Protein AF-A0A382XCQ7-F1 (afdb_monomer)

Organism: NCBI:txid408172

Nearest PDB structures (foldseek):
  8otz-assembly1_DW  TM=4.328E-01  e=8.153E+00  Bos taurus
  1i4d-assembly1_B  TM=3.245E-01  e=7.332E+00  Homo sapiens

Secondary structure (DSSP, 8-state):
------PPP----TT-HHHHHHHHHHHHHHHHHHHHHHHHHHHHHHHHHHHHHHHHHHHHHHHTTS---HHHHHHHHHHHHHHHHHHHHHHHHHS----S-S-GGGS-S--TTSHHHHTTSSSHHHHHHHHHHHHH-HHHHHHHHHHHHHHHHHHHHHHHHHHHHHHH-

Radius of gyration: 26.87 Å; Cα contacts (8 Å, |Δi|>4): 94; chains: 1; bounding box: 51×30×106 Å

Structure (mmCIF, N/CA/C/O backbone):
data_AF-A0A382XCQ7-F1
#
_entry.id   AF-A0A382XCQ7-F1
#
loop_
_atom_site.group_PDB
_atom_site.id
_atom_site.type_symbol
_atom_site.label_atom_id
_atom_site.label_alt_id
_atom_site.label_comp_id
_atom_site.label_asym_id
_atom_site.label_entity_id
_atom_site.label_seq_id
_atom_site.pdbx_PDB_ins_code
_atom_site.Cartn_x
_atom_site.Cartn_y
_atom_site.Cartn_z
_atom_site.occupancy
_atom_site.B_iso_or_equiv
_atom_site.auth_seq_id
_atom_site.auth_comp_id
_atom_site.auth_asym_id
_atom_site.auth_atom_id
_atom_site.pdbx_PDB_model_num
ATOM 1 N N . MET A 1 1 ? -18.732 -15.647 77.282 1.00 43.59 1 MET A N 1
ATOM 2 C CA . MET A 1 1 ? -19.701 -15.719 76.171 1.00 43.59 1 MET A CA 1
ATOM 3 C C . MET A 1 1 ? -20.001 -14.303 75.724 1.00 43.59 1 MET A C 1
ATOM 5 O O . MET A 1 1 ? -20.785 -13.630 76.375 1.00 43.59 1 MET A O 1
ATOM 9 N N . THR A 1 2 ? -19.335 -13.846 74.668 1.00 38.78 2 THR A N 1
ATOM 10 C CA . THR A 1 2 ? -19.694 -12.619 73.947 1.00 38.78 2 THR A CA 1
ATOM 11 C C . THR A 1 2 ? -19.132 -12.758 72.535 1.00 38.78 2 THR A C 1
ATOM 13 O O . THR A 1 2 ? -17.953 -12.520 72.294 1.00 38.78 2 THR A O 1
ATOM 16 N N . ASP A 1 3 ? -19.983 -13.249 71.634 1.00 42.56 3 ASP A N 1
ATOM 17 C CA . ASP A 1 3 ? -19.737 -13.370 70.198 1.00 42.56 3 ASP A CA 1
ATOM 18 C C . ASP A 1 3 ? -19.476 -11.990 69.579 1.00 42.56 3 ASP A C 1
ATOM 20 O O . ASP A 1 3 ? -20.370 -11.144 69.491 1.00 42.56 3 ASP A O 1
ATOM 24 N N . GLN A 1 4 ? -18.245 -11.761 69.121 1.00 42.12 4 GLN A N 1
ATOM 25 C CA . GLN A 1 4 ? -17.925 -10.666 68.214 1.00 42.12 4 GLN A CA 1
ATOM 26 C C . GLN A 1 4 ? -18.362 -11.076 66.803 1.00 42.12 4 GLN A C 1
ATOM 28 O O . GLN A 1 4 ? -17.670 -11.817 66.108 1.00 42.12 4 GLN A O 1
ATOM 33 N N . LYS A 1 5 ? -19.526 -10.580 66.364 1.00 43.75 5 LYS A N 1
ATOM 34 C CA . LYS A 1 5 ? -19.932 -10.639 64.955 1.00 43.75 5 LYS A CA 1
ATOM 35 C C . LYS A 1 5 ? -18.905 -9.896 64.097 1.00 43.75 5 LYS A C 1
ATOM 37 O O . LYS A 1 5 ? -18.859 -8.666 64.097 1.00 43.75 5 LYS A O 1
ATOM 42 N N . ILE A 1 6 ? -18.122 -10.656 63.340 1.00 45.00 6 ILE A N 1
ATOM 43 C CA . ILE A 1 6 ? -17.317 -10.174 62.219 1.00 45.00 6 ILE A CA 1
ATOM 44 C C . ILE A 1 6 ? -18.286 -9.556 61.200 1.00 45.00 6 ILE A C 1
ATOM 46 O O . ILE A 1 6 ? -19.147 -10.243 60.650 1.00 45.00 6 ILE A O 1
ATOM 50 N N . LYS A 1 7 ? -18.196 -8.236 60.997 1.00 42.72 7 LYS A N 1
ATOM 51 C CA . LYS A 1 7 ? -18.874 -7.546 59.892 1.00 42.72 7 LYS A CA 1
ATOM 52 C C . LYS A 1 7 ? -18.258 -8.044 58.578 1.00 42.72 7 LYS A C 1
ATOM 54 O O . LYS A 1 7 ? -17.033 -7.998 58.474 1.00 42.72 7 LYS A O 1
ATOM 59 N N . PRO A 1 8 ? -19.048 -8.481 57.584 1.00 42.69 8 PRO A N 1
ATOM 60 C CA . PRO A 1 8 ? -18.498 -8.791 56.276 1.00 42.69 8 PRO A CA 1
ATOM 61 C C . PRO A 1 8 ? -17.998 -7.493 55.630 1.00 42.69 8 PRO A C 1
ATOM 63 O O . PRO A 1 8 ? -18.725 -6.501 55.545 1.00 42.69 8 PRO A O 1
ATOM 66 N N . THR A 1 9 ? -16.724 -7.503 55.246 1.00 48.50 9 THR A N 1
ATOM 67 C CA . THR A 1 9 ? -16.077 -6.514 54.381 1.00 48.50 9 THR A CA 1
ATOM 68 C C . THR A 1 9 ? -16.943 -6.312 53.135 1.00 48.50 9 THR A C 1
ATOM 70 O O . THR A 1 9 ? -17.371 -7.314 52.560 1.00 48.50 9 THR A O 1
ATOM 73 N N . PRO A 1 10 ? -17.240 -5.071 52.709 1.00 46.44 10 PRO A N 1
ATOM 74 C CA . PRO A 1 10 ? -17.953 -4.872 51.461 1.00 46.44 10 PRO A CA 1
ATOM 75 C C . PRO A 1 10 ? -17.033 -5.352 50.341 1.00 46.44 10 PRO A C 1
ATOM 77 O O . PRO A 1 10 ? -15.948 -4.802 50.161 1.00 46.44 10 PRO A O 1
ATOM 80 N N . GLU A 1 11 ? -17.442 -6.414 49.649 1.00 50.38 11 GLU A N 1
ATOM 81 C CA . GLU A 1 11 ? -16.858 -6.817 48.376 1.00 50.38 11 GLU A CA 1
ATOM 82 C C . GLU A 1 11 ? -16.826 -5.567 47.494 1.00 50.38 11 GLU A C 1
ATOM 84 O O . GLU A 1 11 ? -17.872 -4.999 47.168 1.00 50.38 11 GLU A O 1
ATOM 89 N N . GLU A 1 12 ? -15.621 -5.071 47.193 1.00 48.16 12 GLU A N 1
ATOM 90 C CA . GLU A 1 12 ? -15.444 -4.057 46.162 1.00 48.16 12 GLU A CA 1
ATOM 91 C C . GLU A 1 12 ? -16.120 -4.608 44.916 1.00 48.16 12 GLU A C 1
ATOM 93 O O . GLU A 1 12 ? -15.689 -5.621 44.366 1.00 48.16 12 GLU A O 1
ATOM 98 N N . SER A 1 13 ? -17.228 -3.977 44.528 1.00 46.59 13 SER A N 1
ATOM 99 C CA . SER A 1 13 ? -18.013 -4.374 43.374 1.00 46.59 13 SER A CA 1
ATOM 100 C C . SER A 1 13 ? -17.059 -4.606 42.208 1.00 46.59 13 SER A C 1
ATOM 102 O O . SER A 1 13 ? -16.375 -3.675 41.771 1.00 46.59 13 SER A O 1
ATOM 104 N N . GLU A 1 14 ? -17.045 -5.831 41.695 1.00 48.22 14 GLU A N 1
ATOM 105 C CA . GLU A 1 14 ? -16.281 -6.286 40.526 1.00 48.22 14 GLU A CA 1
ATOM 106 C C . GLU A 1 14 ? -16.494 -5.371 39.291 1.00 48.22 14 GLU A C 1
ATOM 108 O O . GLU A 1 14 ? -15.698 -5.350 38.355 1.00 48.22 14 GLU A O 1
ATOM 113 N N . TYR A 1 15 ? -17.517 -4.513 39.368 1.00 46.00 15 TYR A N 1
ATOM 114 C CA . TYR A 1 15 ? -17.962 -3.488 38.429 1.00 46.00 15 TYR A CA 1
ATOM 115 C C . TYR A 1 15 ? -17.660 -2.041 38.871 1.00 46.00 15 TYR A C 1
ATOM 117 O O . TYR A 1 15 ? -18.418 -1.117 38.580 1.00 46.00 15 TYR A O 1
ATOM 125 N N . SER A 1 16 ? -16.562 -1.793 39.588 1.00 42.81 16 SER A N 1
ATOM 126 C CA . SER A 1 16 ? -16.081 -0.420 39.774 1.00 42.81 16 SER A CA 1
ATOM 127 C C . SER A 1 16 ? -15.629 0.140 38.423 1.00 42.81 16 SER A C 1
ATOM 129 O O . SER A 1 16 ? -14.802 -0.471 37.743 1.00 42.81 16 SER A O 1
ATOM 131 N N . SER A 1 17 ? -16.117 1.326 38.039 1.00 52.41 17 SER A N 1
ATOM 132 C CA . SER A 1 17 ? -15.777 2.019 36.781 1.00 52.41 17 SER A CA 1
ATOM 133 C C . SER A 1 17 ? -14.262 2.086 36.522 1.00 52.41 17 SER A C 1
ATOM 135 O O . SER A 1 17 ? -13.815 2.120 35.379 1.00 52.41 17 SER A O 1
ATOM 137 N N . ARG A 1 18 ? -13.445 2.026 37.579 1.00 50.62 18 ARG A N 1
ATOM 138 C CA . ARG A 1 18 ? -11.979 1.957 37.520 1.00 50.62 18 ARG A CA 1
ATOM 139 C C . ARG A 1 18 ? -11.446 0.717 36.781 1.00 50.62 18 ARG A C 1
ATOM 141 O O . ARG A 1 18 ? -10.513 0.851 35.994 1.00 50.62 18 ARG A O 1
ATOM 148 N N . ASN A 1 19 ? -12.060 -0.454 36.967 1.00 51.56 19 ASN A N 1
ATOM 149 C CA . ASN A 1 19 ? -11.679 -1.705 36.290 1.00 51.56 19 ASN A CA 1
ATOM 150 C C . ASN A 1 19 ? -12.072 -1.698 34.803 1.00 51.56 19 ASN A C 1
ATOM 152 O O . ASN A 1 19 ? -11.421 -2.306 33.959 1.00 51.56 19 ASN A O 1
ATOM 156 N N . VAL A 1 20 ? -13.111 -0.942 34.465 1.00 50.84 20 VAL A N 1
ATOM 157 C CA . VAL A 1 20 ? -13.658 -0.817 33.109 1.00 50.84 20 VAL A CA 1
ATOM 158 C C . VAL A 1 20 ? -12.750 0.045 32.239 1.00 50.84 20 VAL A C 1
ATOM 160 O O . VAL A 1 20 ? -12.312 -0.390 31.173 1.00 50.84 20 VAL A O 1
ATOM 163 N N . TYR A 1 21 ? -12.385 1.234 32.733 1.00 55.34 21 TYR A N 1
ATOM 164 C CA . TYR A 1 21 ? -11.355 2.069 32.110 1.00 55.34 21 TYR A CA 1
ATOM 165 C C . TYR A 1 21 ? -10.015 1.321 32.017 1.00 55.34 21 TYR A C 1
ATOM 167 O O . TYR A 1 21 ? -9.331 1.428 31.001 1.00 55.34 21 TYR A O 1
ATOM 175 N N . SER A 1 22 ? -9.676 0.514 33.030 1.00 59.72 22 SER A N 1
ATOM 176 C CA . SER A 1 22 ? -8.473 -0.330 33.044 1.00 59.72 22 SER A CA 1
ATOM 177 C C . SER A 1 22 ? -8.455 -1.389 31.936 1.00 59.72 22 SER A C 1
ATOM 179 O O . SER A 1 22 ? -7.403 -1.625 31.353 1.00 59.72 2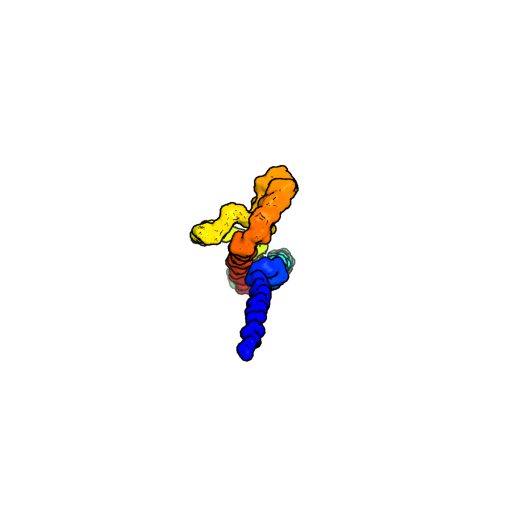2 SER A O 1
ATOM 181 N N . ASN A 1 23 ? -9.586 -2.020 31.610 1.00 64.81 23 ASN A N 1
ATOM 182 C CA . ASN A 1 23 ? -9.624 -3.124 30.640 1.00 64.81 23 ASN A CA 1
ATOM 183 C C . ASN A 1 23 ? -9.772 -2.660 29.180 1.00 64.81 23 ASN A C 1
ATOM 185 O O . ASN A 1 23 ? -9.332 -3.355 28.264 1.00 64.81 23 ASN A O 1
ATOM 189 N N . ILE A 1 24 ? -10.351 -1.478 28.946 1.00 70.00 24 ILE A N 1
ATOM 190 C CA . ILE A 1 24 ? -10.526 -0.911 27.597 1.00 70.00 24 ILE A CA 1
ATOM 191 C C . ILE A 1 24 ? -9.297 -0.104 27.159 1.00 70.00 24 ILE A C 1
ATOM 193 O O . ILE A 1 24 ? -8.945 -0.120 25.977 1.00 70.00 24 ILE A O 1
ATOM 197 N N . ALA A 1 25 ? -8.608 0.567 28.090 1.00 77.00 25 ALA A N 1
ATOM 198 C CA . ALA A 1 25 ? -7.431 1.379 27.776 1.00 77.00 25 ALA A CA 1
ATOM 199 C C . ALA A 1 25 ? -6.321 0.607 27.024 1.00 77.00 25 ALA A C 1
ATOM 201 O O . ALA A 1 25 ? -5.822 1.139 26.029 1.00 77.00 25 ALA A O 1
ATOM 202 N N . PRO A 1 26 ? -5.981 -0.647 27.385 1.00 79.56 26 PRO A N 1
ATOM 203 C CA . PRO A 1 26 ? -5.033 -1.457 26.625 1.00 79.56 26 PRO A CA 1
ATOM 204 C C . PRO A 1 26 ? -5.484 -1.718 25.183 1.00 79.56 26 PRO A C 1
ATOM 206 O O . PRO A 1 26 ? -4.693 -1.564 24.258 1.00 79.56 26 PRO A O 1
ATOM 209 N N . ILE A 1 27 ? -6.757 -2.061 24.957 1.00 79.25 27 ILE A N 1
ATOM 210 C CA . ILE A 1 27 ? -7.281 -2.334 23.605 1.00 79.25 27 ILE A CA 1
ATOM 211 C C . ILE A 1 27 ? -7.282 -1.060 22.766 1.00 79.25 27 ILE A C 1
ATOM 213 O O . ILE A 1 27 ? -6.905 -1.087 21.597 1.00 79.25 27 ILE A O 1
ATOM 217 N N . PHE A 1 28 ? -7.662 0.065 23.367 1.00 80.44 28 PHE A N 1
ATOM 218 C CA . PHE A 1 28 ? -7.625 1.362 22.708 1.00 80.44 28 PHE A CA 1
ATOM 219 C C . PHE A 1 28 ? -6.196 1.762 22.317 1.00 80.44 28 PHE A C 1
ATOM 221 O O . PHE A 1 28 ? -5.963 2.197 21.190 1.00 80.44 28 PHE A O 1
ATOM 228 N N . GLN A 1 29 ? -5.223 1.549 23.206 1.00 84.38 29 GLN A N 1
ATOM 229 C CA . GLN A 1 29 ? -3.812 1.783 22.908 1.00 84.38 29 GLN A CA 1
ATOM 230 C C . GLN A 1 29 ? -3.326 0.898 21.753 1.00 84.38 29 GLN A C 1
ATOM 232 O O . GLN A 1 29 ? -2.633 1.385 20.856 1.00 84.38 29 GLN A O 1
ATOM 237 N N . ILE A 1 30 ? -3.710 -0.382 21.733 1.00 84.31 30 ILE A N 1
ATOM 238 C CA . ILE A 1 30 ? -3.372 -1.286 20.628 1.00 84.31 30 ILE A CA 1
ATOM 239 C C . ILE A 1 30 ? -4.030 -0.799 19.330 1.00 84.31 30 ILE A C 1
ATOM 241 O O . ILE A 1 30 ? -3.347 -0.699 18.313 1.00 84.31 30 ILE A O 1
ATOM 245 N N . LEU A 1 31 ? -5.308 -0.416 19.354 1.00 84.94 31 LEU A N 1
ATOM 246 C CA . LEU A 1 31 ? -6.016 0.126 18.190 1.00 84.94 31 LEU A CA 1
ATOM 247 C C . LEU A 1 31 ? -5.302 1.360 17.618 1.00 84.94 31 LEU A C 1
ATOM 249 O O . LEU A 1 31 ? -5.060 1.430 16.415 1.00 84.94 31 LEU A O 1
ATOM 253 N N . GLN A 1 32 ? -4.914 2.311 18.472 1.00 85.25 32 GLN A N 1
ATOM 254 C CA . GLN A 1 32 ? -4.131 3.479 18.059 1.00 85.25 32 GLN A CA 1
ATOM 255 C C . GLN A 1 32 ? -2.778 3.075 17.468 1.00 85.25 32 GLN A C 1
ATOM 257 O O . GLN A 1 32 ? -2.343 3.632 16.458 1.00 85.25 32 GLN A O 1
ATOM 262 N N . SER A 1 33 ? -2.103 2.096 18.075 1.00 86.94 33 SER A N 1
ATOM 263 C CA . SER A 1 33 ? -0.835 1.586 17.558 1.00 86.94 33 SER A CA 1
ATOM 264 C C . SER A 1 33 ? -0.999 0.973 16.162 1.00 86.94 33 SER A C 1
ATOM 266 O O . SER A 1 33 ? -0.221 1.292 15.265 1.00 86.94 33 SER A O 1
ATOM 268 N N . GLU A 1 34 ? -2.062 0.203 15.932 1.00 86.38 34 GLU A N 1
ATOM 269 C CA . GLU A 1 34 ? -2.378 -0.403 14.640 1.00 86.38 34 GLU A CA 1
ATOM 270 C C . GLU A 1 34 ? -2.739 0.652 13.585 1.00 86.38 34 GLU A C 1
ATOM 272 O O . GLU A 1 34 ? -2.270 0.576 12.448 1.00 86.38 34 GLU A O 1
ATOM 277 N N . GLN A 1 35 ? -3.489 1.696 13.954 1.00 86.50 35 GLN A N 1
ATOM 278 C CA . GLN A 1 35 ? -3.792 2.811 13.048 1.00 86.50 35 GLN A CA 1
ATOM 279 C C . GLN A 1 35 ? -2.515 3.557 12.639 1.00 86.50 35 GLN A C 1
ATOM 281 O O . GLN A 1 35 ? -2.322 3.866 11.462 1.00 86.50 35 GLN A O 1
ATOM 286 N N . ASN A 1 36 ? -1.603 3.785 13.588 1.00 88.94 36 ASN A N 1
ATOM 287 C CA . ASN A 1 36 ? -0.300 4.388 13.311 1.00 88.94 36 ASN A CA 1
ATOM 288 C C . ASN A 1 36 ? 0.550 3.513 12.380 1.00 88.94 36 ASN A C 1
ATOM 290 O O . ASN A 1 36 ? 1.209 4.025 11.473 1.00 88.94 36 ASN A O 1
ATOM 294 N N . ILE A 1 37 ? 0.552 2.191 12.576 1.00 87.88 37 ILE A N 1
ATOM 295 C CA . ILE A 1 37 ? 1.258 1.261 11.683 1.00 87.88 37 ILE A CA 1
ATOM 296 C C . ILE A 1 37 ? 0.644 1.310 10.281 1.00 87.88 37 ILE A C 1
ATOM 298 O O . ILE A 1 37 ? 1.381 1.366 9.297 1.00 87.88 37 ILE A O 1
ATOM 302 N N . LEU A 1 38 ? -0.683 1.362 10.179 1.00 87.31 38 LEU A N 1
ATOM 303 C CA . LEU A 1 38 ? -1.400 1.439 8.911 1.00 87.31 38 LEU A CA 1
ATOM 304 C C . LEU A 1 38 ? -1.039 2.704 8.117 1.00 87.31 38 LEU A C 1
ATOM 306 O O . LEU A 1 38 ? -0.756 2.597 6.922 1.00 87.31 38 LEU A O 1
ATOM 310 N N . GLN A 1 39 ? -0.962 3.862 8.780 1.00 90.12 39 GLN A N 1
ATOM 311 C CA . GLN A 1 39 ? -0.522 5.126 8.172 1.00 90.12 39 GLN A CA 1
ATOM 312 C C . GLN A 1 39 ? 0.950 5.086 7.741 1.00 90.12 39 GLN A C 1
ATOM 314 O O . GLN A 1 39 ? 1.302 5.535 6.650 1.00 90.12 39 GLN A O 1
ATOM 319 N N . ARG A 1 40 ? 1.834 4.507 8.564 1.00 92.62 40 ARG A N 1
ATOM 320 C CA . ARG A 1 40 ? 3.253 4.337 8.204 1.00 92.62 40 ARG A CA 1
ATOM 321 C C . ARG A 1 40 ? 3.422 3.427 6.991 1.00 92.62 40 ARG A C 1
ATOM 323 O O . ARG A 1 40 ? 4.301 3.663 6.166 1.00 92.62 40 ARG A O 1
ATOM 330 N N . THR A 1 41 ? 2.599 2.390 6.877 1.00 92.88 41 THR A N 1
ATOM 331 C CA . THR A 1 41 ? 2.591 1.491 5.720 1.00 92.88 41 THR A CA 1
ATOM 332 C C . THR A 1 41 ? 2.162 2.229 4.448 1.00 92.88 41 THR A C 1
ATOM 334 O O . THR A 1 41 ? 2.805 2.048 3.414 1.00 92.88 41 THR A O 1
ATOM 337 N N . ASP A 1 42 ? 1.186 3.141 4.529 1.00 92.25 42 ASP A N 1
ATOM 338 C CA . ASP A 1 42 ? 0.824 4.019 3.403 1.00 92.25 42 ASP A CA 1
ATOM 339 C C . ASP A 1 42 ? 1.966 4.947 3.009 1.00 92.25 42 ASP A C 1
ATOM 341 O O . ASP A 1 42 ? 2.313 5.053 1.834 1.00 92.25 42 ASP A O 1
ATOM 345 N N . GLN A 1 43 ? 2.617 5.570 3.990 1.00 94.56 43 GLN A N 1
ATOM 346 C CA . GLN A 1 43 ? 3.749 6.453 3.728 1.00 94.56 43 GLN A CA 1
ATOM 347 C C . GLN A 1 43 ? 4.912 5.712 3.048 1.00 94.56 43 GLN A C 1
ATOM 349 O O . GLN A 1 43 ? 5.527 6.240 2.115 1.00 94.56 43 GLN A O 1
ATOM 354 N N . LYS A 1 44 ? 5.193 4.469 3.465 1.00 94.25 44 LYS A N 1
ATOM 355 C CA . LYS A 1 44 ? 6.183 3.604 2.804 1.00 94.25 44 LYS A CA 1
ATOM 356 C C . LYS A 1 44 ? 5.794 3.329 1.353 1.00 94.25 44 LYS A C 1
ATOM 358 O O . LYS A 1 44 ? 6.647 3.441 0.476 1.00 94.25 44 LYS A O 1
ATOM 363 N N . ALA A 1 45 ? 4.526 3.014 1.093 1.00 94.62 45 ALA A N 1
ATOM 364 C CA . ALA A 1 45 ? 4.040 2.770 -0.262 1.00 94.62 45 ALA A CA 1
ATOM 365 C C . ALA A 1 45 ? 4.156 4.014 -1.157 1.00 94.62 45 ALA A C 1
ATOM 367 O O . ALA A 1 45 ? 4.668 3.909 -2.269 1.00 94.62 45 ALA A O 1
ATOM 368 N N . PHE A 1 46 ? 3.771 5.196 -0.665 1.00 94.31 46 PHE A N 1
ATOM 369 C CA . PHE A 1 46 ? 3.937 6.452 -1.407 1.00 94.31 46 PHE A CA 1
ATOM 370 C C . PHE A 1 46 ? 5.402 6.763 -1.708 1.00 94.31 46 PHE A C 1
ATOM 372 O O . PHE A 1 46 ? 5.738 7.168 -2.820 1.00 94.31 46 PHE A O 1
ATOM 379 N N . THR A 1 47 ? 6.286 6.528 -0.739 1.00 95.00 47 THR A N 1
ATOM 380 C CA . THR A 1 47 ? 7.728 6.724 -0.922 1.00 95.00 47 THR A CA 1
ATOM 381 C C . THR A 1 47 ? 8.275 5.808 -2.015 1.00 95.00 47 THR A C 1
ATOM 383 O O . THR A 1 47 ? 8.950 6.279 -2.927 1.00 95.00 47 THR A O 1
ATOM 386 N N . LEU A 1 48 ? 7.945 4.513 -1.967 1.00 94.38 48 LEU A N 1
ATOM 387 C CA . LEU A 1 48 ? 8.367 3.549 -2.986 1.00 94.38 48 LEU A CA 1
ATOM 388 C C . LEU A 1 48 ? 7.808 3.895 -4.370 1.00 94.38 48 LEU A C 1
ATOM 390 O O . LEU A 1 48 ? 8.544 3.837 -5.350 1.00 94.38 48 LEU A O 1
ATOM 394 N N . MET A 1 49 ? 6.541 4.311 -4.452 1.00 94.00 49 MET A N 1
ATOM 395 C CA . MET A 1 49 ? 5.912 4.728 -5.709 1.00 94.00 49 MET A CA 1
ATOM 396 C C . MET A 1 49 ? 6.612 5.950 -6.317 1.00 94.00 49 MET A C 1
ATOM 398 O O . MET A 1 49 ? 6.853 5.983 -7.521 1.00 94.00 49 MET A O 1
ATOM 402 N N . SER A 1 50 ? 6.979 6.927 -5.484 1.00 95.38 50 SER A N 1
ATOM 403 C CA . SER A 1 50 ? 7.716 8.120 -5.912 1.00 95.38 50 SER A CA 1
ATOM 404 C C . SER A 1 50 ? 9.104 7.764 -6.453 1.00 95.38 50 SER A C 1
ATOM 406 O O . SER A 1 50 ? 9.462 8.167 -7.560 1.00 95.38 50 SER A O 1
ATOM 408 N N . ILE A 1 51 ? 9.855 6.936 -5.717 1.00 94.50 51 ILE A N 1
ATOM 409 C CA . ILE A 1 51 ? 11.176 6.454 -6.142 1.00 94.50 51 ILE A CA 1
ATOM 410 C C . ILE A 1 51 ? 11.069 5.721 -7.485 1.00 94.50 51 ILE A C 1
ATOM 412 O O . ILE A 1 51 ? 11.813 6.024 -8.418 1.00 94.50 51 ILE A O 1
ATOM 416 N N . LEU A 1 52 ? 10.108 4.804 -7.607 1.00 93.75 52 LEU A N 1
ATOM 417 C CA . LEU A 1 52 ? 9.862 4.039 -8.827 1.00 93.75 52 LEU A CA 1
ATOM 418 C C . LEU A 1 52 ? 9.520 4.950 -10.017 1.00 93.75 52 LEU A C 1
ATOM 420 O O . LEU A 1 52 ? 10.060 4.755 -11.104 1.00 93.75 52 LEU A O 1
ATOM 424 N N . GLY A 1 53 ? 8.705 5.988 -9.810 1.00 93.25 53 GLY A N 1
ATOM 425 C CA . GLY A 1 53 ? 8.383 6.980 -10.839 1.00 93.25 53 GLY A CA 1
ATOM 426 C C . GLY A 1 53 ? 9.604 7.764 -11.332 1.00 93.25 53 GLY A C 1
ATOM 427 O O . GLY A 1 53 ? 9.795 7.915 -12.539 1.00 93.25 53 GLY A O 1
ATOM 428 N N . VAL A 1 54 ? 10.474 8.213 -10.421 1.00 94.69 54 VAL A N 1
ATOM 429 C CA . VAL A 1 54 ? 11.722 8.910 -10.788 1.00 94.69 54 VAL A CA 1
ATOM 430 C C . VAL A 1 54 ? 12.639 7.994 -11.601 1.00 94.69 54 VAL A C 1
ATOM 432 O O . VAL A 1 54 ? 13.157 8.407 -12.642 1.00 94.69 54 VAL A O 1
ATOM 435 N N . PHE A 1 55 ? 12.797 6.736 -11.178 1.00 91.81 55 PHE A N 1
ATOM 436 C CA . PHE A 1 55 ? 13.592 5.756 -11.919 1.00 91.81 55 PHE A CA 1
ATOM 437 C C . PHE A 1 55 ? 13.011 5.447 -13.303 1.00 91.81 55 PHE A C 1
ATOM 439 O O . PHE A 1 55 ? 13.780 5.352 -14.257 1.00 91.81 55 PHE A O 1
ATOM 446 N N . MET A 1 56 ? 11.685 5.352 -13.444 1.00 92.19 56 MET A N 1
ATOM 447 C CA . MET A 1 56 ? 11.035 5.154 -14.746 1.00 92.19 56 MET A CA 1
ATOM 448 C C . MET A 1 56 ? 11.345 6.275 -15.729 1.00 92.19 56 MET A C 1
ATOM 450 O O . MET A 1 56 ? 11.779 6.012 -16.850 1.00 92.19 56 MET A O 1
ATOM 454 N N . VAL A 1 57 ? 11.141 7.530 -15.317 1.00 92.75 57 VAL A N 1
ATOM 455 C CA . VAL A 1 57 ? 11.388 8.690 -16.185 1.00 92.75 57 VAL A CA 1
ATOM 456 C C . VAL A 1 57 ? 12.865 8.755 -16.572 1.00 92.75 57 VAL A C 1
ATOM 458 O O . VAL A 1 57 ? 13.189 8.941 -17.747 1.00 92.75 57 VAL A O 1
ATOM 461 N N . PHE A 1 58 ? 13.766 8.530 -15.609 1.00 90.81 58 PHE A N 1
ATOM 462 C CA . PHE A 1 58 ? 15.202 8.456 -15.866 1.00 90.81 58 PHE A CA 1
ATOM 463 C C . PHE A 1 58 ? 15.540 7.371 -16.896 1.00 90.81 58 PHE A C 1
ATOM 465 O O . PHE A 1 58 ? 16.266 7.638 -17.857 1.00 90.81 58 PHE A O 1
ATOM 472 N N . PHE A 1 59 ? 14.994 6.168 -16.719 1.00 88.75 59 PHE A N 1
ATOM 473 C CA . PHE A 1 59 ? 15.256 5.023 -17.582 1.00 88.75 59 PHE A CA 1
ATOM 474 C C . PHE A 1 59 ? 14.764 5.255 -19.013 1.00 88.75 59 PHE A C 1
ATOM 476 O O . PHE A 1 59 ? 15.515 5.000 -19.949 1.00 88.75 59 PHE A O 1
ATOM 483 N N . ILE A 1 60 ? 13.563 5.813 -19.202 1.00 88.19 60 ILE A N 1
ATOM 484 C CA . ILE A 1 60 ? 13.011 6.122 -20.533 1.00 88.19 60 ILE A CA 1
ATOM 485 C C . ILE A 1 60 ? 13.919 7.096 -21.295 1.00 88.19 60 ILE A C 1
ATOM 487 O O . ILE A 1 60 ? 14.254 6.855 -22.454 1.00 88.19 60 ILE A O 1
ATOM 491 N N . VAL A 1 61 ? 14.363 8.174 -20.640 1.00 90.50 61 VAL A N 1
ATOM 492 C CA . VAL A 1 61 ? 15.237 9.182 -21.264 1.00 90.50 61 VAL A CA 1
ATOM 493 C C . VAL A 1 61 ? 16.606 8.598 -21.628 1.00 90.50 61 VAL A C 1
ATOM 495 O O . VAL A 1 61 ? 17.165 8.936 -22.672 1.00 90.50 61 VAL A O 1
ATOM 498 N N . HIS A 1 62 ? 17.158 7.722 -20.786 1.00 86.94 62 HIS A N 1
ATOM 499 C CA . HIS A 1 62 ? 18.464 7.107 -21.032 1.00 86.94 62 HIS A CA 1
ATOM 500 C C . HIS A 1 62 ? 18.401 5.966 -22.045 1.00 86.94 62 HIS A C 1
ATOM 502 O O . HIS A 1 62 ? 19.333 5.819 -22.832 1.00 86.94 62 HIS A O 1
ATOM 508 N N . PHE A 1 63 ? 17.311 5.197 -22.078 1.00 83.25 63 PHE A N 1
ATOM 509 C CA . PHE A 1 63 ? 17.135 4.092 -23.017 1.00 83.25 63 PHE A CA 1
ATOM 510 C C . PHE A 1 63 ? 17.223 4.559 -24.473 1.00 83.25 63 PHE A C 1
ATOM 512 O O . PHE A 1 63 ? 17.869 3.900 -25.282 1.00 83.25 63 PHE A O 1
ATOM 519 N N . LEU A 1 64 ? 16.684 5.743 -24.787 1.00 82.12 64 LEU A N 1
ATOM 520 C CA . LEU A 1 64 ? 16.786 6.352 -26.120 1.00 82.12 64 LEU A CA 1
ATOM 521 C C . LEU A 1 64 ? 18.234 6.609 -26.578 1.00 82.12 64 LEU A C 1
ATOM 523 O O . LEU A 1 64 ? 18.472 6.788 -27.769 1.00 82.12 64 LEU A O 1
ATOM 527 N N . LYS A 1 65 ? 19.202 6.639 -25.653 1.00 86.69 65 LYS A N 1
ATOM 528 C CA . LYS A 1 65 ? 20.632 6.831 -25.943 1.00 86.69 65 LYS A CA 1
ATOM 529 C C . LYS A 1 65 ? 21.415 5.517 -26.036 1.00 86.69 65 LYS A C 1
ATOM 531 O O . LYS A 1 65 ? 22.588 5.542 -26.402 1.00 86.69 65 LYS A O 1
ATOM 536 N N . ILE A 1 66 ? 20.814 4.386 -25.664 1.00 85.31 66 ILE A N 1
ATOM 537 C CA . ILE A 1 66 ? 21.468 3.073 -25.658 1.00 85.31 66 ILE A CA 1
ATOM 538 C C . ILE A 1 66 ? 21.380 2.456 -27.058 1.00 85.31 66 ILE A C 1
ATOM 540 O O . ILE A 1 66 ? 20.364 2.562 -27.739 1.00 85.31 66 ILE A O 1
ATOM 544 N N . ASN A 1 67 ? 22.440 1.763 -27.483 1.00 86.06 67 ASN A N 1
ATOM 545 C CA . ASN A 1 67 ? 22.420 1.009 -28.735 1.00 86.06 67 ASN A CA 1
ATOM 546 C C . ASN A 1 67 ? 21.312 -0.053 -28.721 1.00 86.06 67 ASN A C 1
ATOM 548 O O . ASN A 1 67 ? 21.218 -0.873 -27.798 1.00 86.06 67 ASN A O 1
ATOM 552 N N . ILE A 1 68 ? 20.499 -0.061 -29.776 1.00 86.69 68 ILE A N 1
ATOM 553 C CA . ILE A 1 68 ? 19.407 -1.018 -29.931 1.00 86.69 68 ILE A CA 1
ATOM 554 C C . ILE A 1 68 ? 20.013 -2.400 -30.186 1.00 86.69 68 ILE A C 1
ATOM 556 O O . ILE A 1 68 ? 20.595 -2.667 -31.233 1.00 86.69 68 ILE A O 1
ATOM 560 N N . ASN A 1 69 ? 19.868 -3.279 -29.200 1.00 91.44 69 ASN A N 1
ATOM 561 C CA . ASN A 1 69 ? 20.228 -4.689 -29.269 1.00 91.44 69 ASN A CA 1
ATOM 562 C C . ASN A 1 69 ? 19.041 -5.505 -28.747 1.00 91.44 69 ASN A C 1
ATOM 564 O O . ASN A 1 69 ? 18.336 -5.057 -27.841 1.00 91.44 69 ASN A O 1
ATOM 568 N N . TRP A 1 70 ? 18.843 -6.711 -29.275 1.00 88.88 70 TRP A N 1
ATOM 569 C CA . TRP A 1 70 ? 17.789 -7.630 -28.850 1.00 88.88 70 TRP A CA 1
ATOM 570 C C . TRP A 1 70 ? 17.793 -7.867 -27.333 1.00 88.88 70 TRP A C 1
ATOM 572 O O . TRP A 1 70 ? 16.744 -7.833 -26.691 1.00 88.88 70 TRP A O 1
ATOM 582 N N . PHE A 1 71 ? 18.982 -8.010 -26.737 1.00 90.06 71 PHE A N 1
ATOM 583 C CA . PHE A 1 71 ? 19.141 -8.133 -25.285 1.00 90.06 71 PHE A CA 1
ATOM 584 C C . PHE A 1 71 ? 18.598 -6.910 -24.524 1.00 90.06 71 PHE A C 1
ATOM 586 O O . PHE A 1 71 ? 17.829 -7.060 -23.576 1.00 90.06 71 PHE A O 1
ATOM 593 N N . ASN A 1 72 ? 18.945 -5.698 -24.973 1.00 88.19 72 ASN A N 1
ATOM 594 C CA . ASN A 1 72 ? 18.492 -4.454 -24.347 1.00 88.19 72 ASN A CA 1
ATOM 595 C C . ASN A 1 72 ? 16.972 -4.298 -24.465 1.00 88.19 72 ASN A C 1
ATOM 597 O O . ASN A 1 72 ? 16.316 -3.954 -23.487 1.00 88.19 72 ASN A O 1
ATOM 601 N N . VAL A 1 73 ? 16.399 -4.613 -25.632 1.00 88.81 73 VAL A N 1
ATOM 602 C CA . VAL A 1 73 ? 14.944 -4.583 -25.849 1.00 88.81 73 VAL A CA 1
ATOM 603 C C . VAL A 1 73 ? 14.229 -5.567 -24.916 1.00 88.81 73 VAL A C 1
ATOM 605 O O . VAL A 1 73 ? 13.247 -5.196 -24.274 1.00 88.81 73 VAL A O 1
ATOM 608 N N . SER A 1 74 ? 14.747 -6.791 -24.769 1.00 91.69 74 SER A N 1
ATOM 609 C CA . SER A 1 74 ? 14.179 -7.780 -23.844 1.00 91.69 74 SER A CA 1
ATOM 610 C C . SER A 1 74 ? 14.209 -7.300 -22.390 1.00 91.69 74 SER A C 1
ATOM 612 O O . SER A 1 74 ? 13.227 -7.476 -21.670 1.00 91.69 74 SER A O 1
ATOM 614 N N . MET A 1 75 ? 15.307 -6.678 -21.951 1.00 90.94 75 MET A N 1
ATOM 615 C CA . MET A 1 75 ? 15.422 -6.141 -20.591 1.00 90.94 75 MET A CA 1
ATOM 616 C C . MET A 1 75 ? 14.425 -5.013 -20.321 1.00 90.94 75 MET A C 1
ATOM 618 O O . MET A 1 75 ? 13.842 -4.964 -19.240 1.00 90.94 75 MET A O 1
ATOM 622 N N . VAL A 1 76 ? 14.162 -4.149 -21.307 1.00 90.69 76 VAL A N 1
ATOM 623 C CA . VAL A 1 76 ? 13.135 -3.102 -21.188 1.00 90.69 76 VAL A CA 1
ATOM 624 C C . VAL A 1 76 ? 11.745 -3.699 -21.002 1.00 90.69 76 VAL A C 1
ATOM 626 O O . VAL A 1 76 ? 10.998 -3.247 -20.137 1.00 90.69 76 VAL A O 1
ATOM 629 N N . ILE A 1 77 ? 11.395 -4.726 -21.779 1.00 91.69 77 ILE A N 1
ATOM 630 C CA . ILE A 1 77 ? 10.089 -5.385 -21.656 1.00 91.69 77 ILE A CA 1
ATOM 631 C C . ILE A 1 77 ? 9.923 -5.971 -20.248 1.00 91.69 77 ILE A C 1
ATOM 633 O O . ILE A 1 77 ? 8.903 -5.732 -19.603 1.00 91.69 77 ILE A O 1
A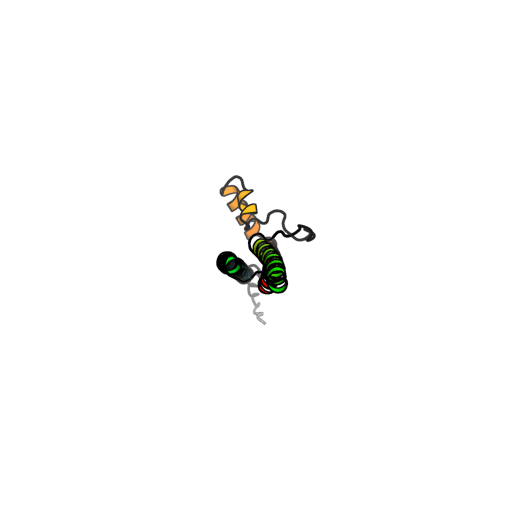TOM 637 N N . ILE A 1 78 ? 10.941 -6.676 -19.740 1.00 93.94 78 ILE A N 1
ATOM 638 C CA . ILE A 1 78 ? 10.928 -7.242 -18.382 1.00 93.94 78 ILE A CA 1
ATOM 639 C C . ILE A 1 78 ? 10.788 -6.134 -17.331 1.00 93.94 78 ILE A C 1
ATOM 641 O O . ILE A 1 78 ? 9.966 -6.261 -16.425 1.00 93.94 78 ILE A O 1
ATOM 645 N N . TYR A 1 79 ? 11.533 -5.035 -17.478 1.00 92.88 79 TYR A N 1
ATOM 646 C CA . TYR A 1 79 ? 11.465 -3.882 -16.582 1.00 92.88 79 TYR A CA 1
ATOM 647 C C . TYR A 1 79 ? 10.053 -3.289 -16.504 1.00 92.88 79 TYR A C 1
ATOM 649 O O . TYR A 1 79 ? 9.520 -3.123 -15.410 1.00 92.88 79 TYR A O 1
ATOM 657 N N . PHE A 1 80 ? 9.408 -3.015 -17.643 1.00 92.38 80 PHE A N 1
ATOM 658 C CA . PHE A 1 80 ? 8.058 -2.441 -17.647 1.00 92.38 80 PHE A CA 1
ATOM 659 C C . PHE A 1 80 ? 7.016 -3.394 -17.062 1.00 92.38 80 PHE A C 1
ATOM 661 O O . PHE A 1 80 ? 6.133 -2.953 -16.329 1.00 92.38 80 PHE A O 1
ATOM 668 N N . ILE A 1 81 ? 7.130 -4.697 -17.336 1.00 94.81 81 ILE A N 1
ATOM 669 C CA . ILE A 1 81 ? 6.242 -5.704 -16.745 1.00 94.81 81 ILE A CA 1
ATOM 670 C C . ILE A 1 81 ? 6.407 -5.727 -15.221 1.00 94.81 81 ILE A C 1
ATOM 672 O O . ILE A 1 81 ? 5.411 -5.626 -14.502 1.00 94.81 81 ILE A O 1
ATOM 676 N N . ALA A 1 82 ? 7.644 -5.814 -14.723 1.00 95.06 82 ALA A N 1
ATOM 677 C CA . ALA A 1 82 ? 7.934 -5.793 -13.290 1.00 95.06 82 ALA A CA 1
ATOM 678 C C . ALA A 1 82 ? 7.385 -4.521 -12.637 1.00 95.06 82 ALA A C 1
ATOM 680 O O . ALA A 1 82 ? 6.683 -4.577 -11.630 1.00 95.06 82 ALA A O 1
ATOM 681 N N . ALA A 1 83 ? 7.587 -3.376 -13.279 1.00 94.00 83 ALA A N 1
ATOM 682 C CA . ALA A 1 83 ? 7.172 -2.110 -12.721 1.00 94.00 83 ALA A CA 1
ATOM 683 C C . ALA A 1 83 ? 5.640 -1.918 -12.713 1.00 94.00 83 ALA A C 1
ATOM 685 O O . ALA A 1 83 ? 5.104 -1.334 -11.771 1.00 94.00 83 ALA A O 1
ATOM 686 N N . ILE A 1 84 ? 4.907 -2.478 -13.684 1.00 94.50 84 ILE A N 1
ATOM 687 C CA . ILE A 1 84 ? 3.436 -2.569 -13.624 1.00 94.50 84 ILE A CA 1
ATOM 688 C C . ILE A 1 84 ? 3.004 -3.421 -12.424 1.00 94.50 84 ILE A C 1
ATOM 690 O O . ILE A 1 84 ? 2.108 -3.015 -11.679 1.00 94.50 84 ILE A O 1
ATOM 694 N N . PHE A 1 85 ? 3.645 -4.573 -12.191 1.00 95.38 85 PHE A N 1
ATOM 695 C CA . PHE A 1 85 ? 3.356 -5.402 -11.017 1.00 95.38 85 PHE A CA 1
ATOM 696 C C . PHE A 1 85 ? 3.670 -4.677 -9.704 1.00 95.38 85 PHE A C 1
ATOM 698 O O . PHE A 1 85 ? 2.877 -4.767 -8.761 1.00 95.38 85 PHE A O 1
ATOM 705 N N . ALA A 1 86 ? 4.775 -3.935 -9.635 1.00 94.69 86 ALA A N 1
ATOM 706 C CA . ALA A 1 86 ? 5.129 -3.124 -8.477 1.00 94.69 86 ALA A CA 1
ATOM 707 C C . ALA A 1 86 ? 4.066 -2.047 -8.211 1.00 94.69 86 ALA A C 1
ATOM 709 O O . ALA A 1 86 ? 3.515 -1.994 -7.112 1.00 94.69 86 ALA A O 1
ATOM 710 N N . ILE A 1 87 ? 3.687 -1.261 -9.227 1.00 94.62 87 ILE A N 1
ATOM 711 C CA . ILE A 1 87 ? 2.652 -0.219 -9.116 1.00 94.62 87 ILE A CA 1
ATOM 712 C C . ILE A 1 87 ? 1.306 -0.815 -8.693 1.00 94.62 87 ILE A C 1
ATOM 714 O O . ILE A 1 87 ? 0.661 -0.281 -7.790 1.00 94.62 87 ILE A O 1
ATOM 718 N N . ALA A 1 88 ? 0.888 -1.933 -9.291 1.00 94.12 88 ALA A N 1
ATOM 719 C CA . ALA A 1 88 ? -0.361 -2.598 -8.927 1.00 94.12 88 ALA A CA 1
ATOM 720 C C . ALA A 1 88 ? -0.357 -3.040 -7.455 1.00 94.12 88 ALA A C 1
ATOM 722 O O . ALA A 1 88 ? -1.332 -2.820 -6.736 1.00 94.12 88 ALA A O 1
ATOM 723 N N . ASN A 1 89 ? 0.749 -3.617 -6.973 1.00 93.12 89 ASN A N 1
ATOM 724 C CA . ASN A 1 89 ? 0.868 -3.992 -5.566 1.00 93.12 89 ASN A CA 1
ATOM 725 C C . ASN A 1 89 ? 0.905 -2.764 -4.644 1.00 93.12 89 ASN A C 1
ATOM 727 O O . ASN A 1 89 ? 0.233 -2.791 -3.619 1.00 93.12 89 ASN A O 1
ATOM 731 N N . LEU A 1 90 ? 1.602 -1.680 -5.003 1.00 94.00 90 LEU A N 1
ATOM 732 C CA . LEU A 1 90 ? 1.611 -0.431 -4.225 1.00 94.00 90 LEU A CA 1
ATOM 733 C C . LEU A 1 90 ? 0.219 0.207 -4.144 1.00 94.00 90 LEU A C 1
ATOM 735 O O . LEU A 1 90 ? -0.177 0.675 -3.078 1.00 94.00 90 LEU A O 1
ATOM 739 N N . MET A 1 91 ? -0.555 0.176 -5.231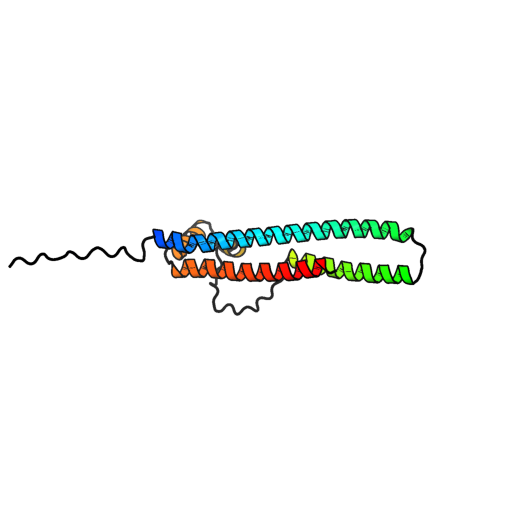 1.00 92.94 91 MET A N 1
ATOM 740 C CA . MET A 1 91 ? -1.939 0.655 -5.233 1.00 92.94 91 MET A CA 1
ATOM 741 C C . MET A 1 91 ? -2.814 -0.147 -4.259 1.00 92.94 91 MET A C 1
ATOM 743 O O . MET A 1 91 ? -3.594 0.450 -3.522 1.00 92.94 91 MET A O 1
ATOM 747 N N . LEU A 1 92 ? -2.640 -1.472 -4.190 1.00 91.50 92 LEU A N 1
ATOM 748 C CA . LEU A 1 92 ? -3.334 -2.327 -3.216 1.00 91.50 92 LEU A CA 1
ATOM 749 C C . LEU A 1 92 ? -2.884 -2.090 -1.767 1.00 91.50 92 LEU A C 1
ATOM 751 O O . LEU A 1 92 ? -3.622 -2.430 -0.844 1.00 91.50 92 LEU A O 1
ATOM 755 N N . VAL A 1 93 ? -1.700 -1.507 -1.546 1.00 90.62 93 VAL A N 1
ATOM 756 C CA . VAL A 1 93 ? -1.314 -1.018 -0.217 1.00 90.62 93 VAL A CA 1
ATOM 757 C C . VAL A 1 93 ? -2.106 0.236 0.123 1.00 90.62 93 VAL A C 1
ATOM 759 O O . VAL A 1 93 ? -2.701 0.275 1.185 1.00 90.62 93 VAL A O 1
ATOM 762 N N . ILE A 1 94 ? -2.158 1.232 -0.763 1.00 88.75 94 ILE A N 1
ATOM 763 C CA . ILE A 1 94 ? -2.783 2.535 -0.472 1.00 88.75 94 ILE A CA 1
ATOM 764 C C . ILE A 1 94 ? -4.310 2.418 -0.369 1.00 88.75 94 ILE A C 1
ATOM 766 O O . ILE A 1 94 ? -4.923 2.950 0.554 1.00 88.75 94 ILE A O 1
ATOM 770 N N . VAL A 1 95 ? -4.928 1.703 -1.311 1.00 87.56 95 VAL A N 1
ATOM 771 C CA . VAL A 1 95 ? -6.375 1.467 -1.359 1.00 87.56 95 VAL A CA 1
ATOM 772 C C . VAL A 1 95 ? -6.616 -0.041 -1.265 1.00 87.56 95 VAL A C 1
ATOM 774 O O . VAL A 1 95 ? -6.792 -0.713 -2.287 1.00 87.56 95 VAL A O 1
ATOM 777 N N . PRO A 1 96 ? -6.587 -0.612 -0.046 1.00 82.44 96 PRO A N 1
ATOM 778 C CA . PRO A 1 96 ? -6.763 -2.041 0.131 1.00 82.44 96 PRO A CA 1
ATOM 779 C C . PRO A 1 96 ? -8.196 -2.435 -0.224 1.00 82.44 96 PRO A C 1
ATOM 781 O O . PRO 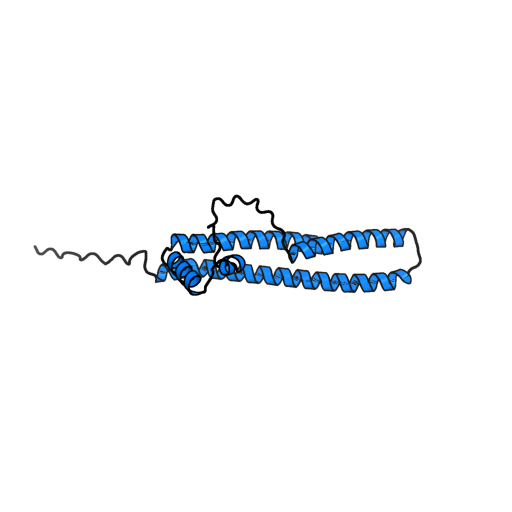A 1 96 ? -9.158 -2.028 0.427 1.00 82.44 96 PRO A O 1
ATOM 784 N N . ARG A 1 97 ? -8.343 -3.264 -1.258 1.00 77.19 97 ARG A N 1
ATOM 785 C CA . ARG A 1 97 ? -9.633 -3.837 -1.645 1.00 77.19 97 ARG A CA 1
ATOM 786 C C . ARG A 1 97 ? -9.802 -5.192 -0.967 1.00 77.19 97 ARG A C 1
ATOM 788 O O . ARG A 1 97 ? -9.440 -6.224 -1.528 1.00 77.19 97 ARG A O 1
ATOM 795 N N . MET A 1 98 ? -10.331 -5.183 0.252 1.00 69.62 98 MET A N 1
ATOM 796 C CA . MET A 1 98 ? -10.679 -6.415 0.963 1.00 69.62 98 MET A CA 1
ATOM 797 C C . MET A 1 98 ? -12.046 -6.927 0.491 1.00 69.62 98 MET A C 1
ATOM 799 O O . MET A 1 98 ? -12.979 -6.142 0.333 1.00 69.62 98 MET A O 1
ATOM 803 N N . ARG A 1 99 ? -12.157 -8.234 0.224 1.00 61.59 99 ARG A N 1
ATOM 804 C CA . ARG A 1 99 ? -13.439 -8.888 -0.090 1.00 61.59 99 ARG A CA 1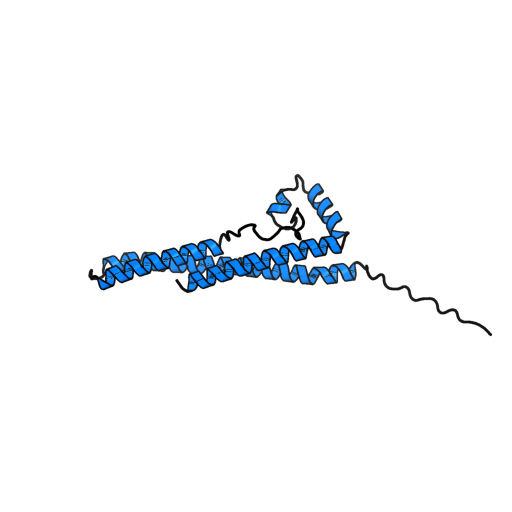
ATOM 805 C C . ARG A 1 99 ? -14.184 -9.125 1.230 1.00 61.59 99 ARG A C 1
ATOM 807 O O . ARG A 1 99 ? -13.555 -9.564 2.190 1.00 61.59 99 ARG A O 1
ATOM 814 N N . ASN A 1 100 ? -15.483 -8.829 1.276 1.00 57.09 100 ASN A N 1
ATOM 815 C CA . ASN A 1 100 ? -16.341 -8.929 2.471 1.00 57.09 100 ASN A CA 1
ATOM 816 C C . ASN A 1 100 ? -16.643 -10.381 2.909 1.00 57.09 100 ASN A C 1
ATOM 818 O O . ASN A 1 100 ? -17.648 -10.633 3.555 1.00 57.09 100 ASN A O 1
ATOM 822 N N . ASP A 1 101 ? -15.802 -11.356 2.568 1.00 49.62 101 ASP A N 1
ATOM 823 C CA . ASP A 1 101 ? -16.097 -12.776 2.811 1.00 49.62 101 ASP A CA 1
ATOM 824 C C . ASP A 1 101 ? -15.792 -13.224 4.247 1.00 49.62 101 ASP A C 1
ATOM 826 O O . ASP A 1 101 ? -15.790 -14.418 4.532 1.00 49.62 101 ASP A O 1
ATOM 830 N N . GLN A 1 102 ? -15.440 -12.299 5.141 1.00 51.88 102 GLN A N 1
ATOM 831 C CA . GLN A 1 102 ? -15.303 -12.644 6.549 1.00 51.88 102 GLN A CA 1
ATOM 832 C C . GLN A 1 102 ? -16.709 -12.695 7.126 1.00 51.88 102 GLN A C 1
ATOM 834 O O . GLN A 1 102 ? -17.305 -11.641 7.335 1.00 51.88 102 GLN A O 1
ATOM 839 N N . ASP A 1 103 ? -17.217 -13.914 7.326 1.00 46.31 103 ASP A N 1
ATOM 840 C CA . ASP A 1 103 ? -18.491 -14.213 7.979 1.00 46.31 103 ASP A CA 1
ATOM 841 C C . ASP A 1 103 ? -18.765 -13.201 9.099 1.00 46.31 103 ASP A C 1
ATOM 843 O O . ASP A 1 103 ? -18.121 -13.187 10.151 1.00 46.31 103 ASP A O 1
ATOM 847 N N . HIS A 1 104 ? -19.704 -12.291 8.829 1.00 52.50 104 HIS A N 1
ATOM 848 C CA . HIS A 1 104 ? -20.035 -11.144 9.673 1.00 52.50 104 HIS A CA 1
ATOM 849 C C . HIS A 1 104 ? -20.704 -11.545 11.001 1.00 52.50 104 HIS A C 1
ATOM 851 O O . HIS A 1 104 ? -21.104 -10.673 11.768 1.00 52.50 104 HIS A O 1
ATOM 857 N N . GLU A 1 105 ? -20.799 -12.84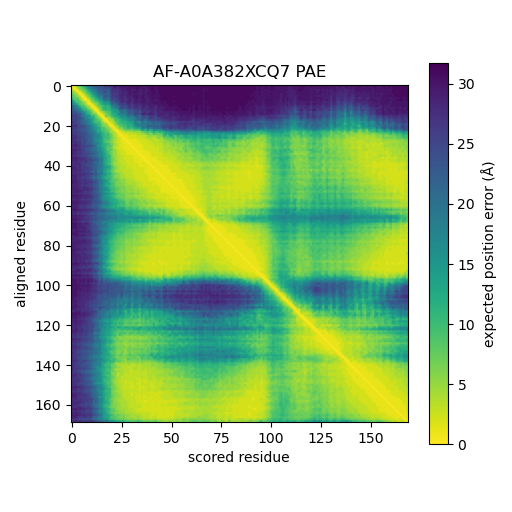1 11.311 1.00 46.75 105 GLU A N 1
ATOM 858 C CA . GLU A 1 105 ? -21.598 -13.390 12.413 1.00 46.75 105 GLU A CA 1
ATOM 859 C C . GLU A 1 105 ? -21.175 -12.898 13.812 1.00 46.75 105 GLU A C 1
ATOM 861 O O . GLU A 1 105 ? -21.942 -13.013 14.767 1.00 46.75 105 GLU A O 1
ATOM 866 N N . ALA A 1 106 ? -19.995 -12.284 13.957 1.00 49.47 106 ALA A N 1
ATOM 867 C CA . ALA A 1 106 ? -19.503 -11.770 15.238 1.00 49.47 106 ALA A CA 1
ATOM 868 C C . ALA A 1 106 ? -19.362 -10.237 15.329 1.00 49.47 106 ALA A C 1
ATOM 870 O O . ALA A 1 106 ? -19.103 -9.722 16.423 1.00 49.47 106 ALA A O 1
ATOM 871 N N . LEU A 1 107 ? -19.525 -9.493 14.231 1.00 52.06 107 LEU A N 1
ATOM 872 C CA . LEU A 1 107 ? -19.274 -8.048 14.213 1.00 52.06 107 LEU A CA 1
ATOM 873 C C . LEU A 1 107 ? -20.577 -7.276 14.506 1.00 52.06 107 LEU A C 1
ATOM 875 O O . LEU A 1 107 ? -21.619 -7.624 13.960 1.00 52.06 107 LEU A O 1
ATOM 879 N N . PRO A 1 108 ? -20.568 -6.251 15.376 1.00 53.91 108 PRO A N 1
ATOM 880 C CA . PRO A 1 108 ? -21.734 -5.385 15.552 1.00 53.91 108 PRO A CA 1
ATOM 881 C C . PRO A 1 108 ? -22.085 -4.672 14.231 1.00 53.91 108 PRO A C 1
ATOM 883 O O . PRO A 1 108 ? -21.189 -4.153 13.566 1.00 53.91 108 PRO A O 1
ATOM 886 N N . ASP A 1 109 ? -23.383 -4.619 13.891 1.00 53.53 109 ASP A N 1
ATOM 887 C CA . ASP A 1 109 ? -23.926 -4.051 12.635 1.00 53.53 109 ASP A CA 1
ATOM 888 C C . ASP A 1 109 ? -23.451 -2.613 12.351 1.00 53.53 109 ASP A C 1
ATOM 890 O O . ASP A 1 109 ? -23.348 -2.195 11.199 1.00 53.53 109 ASP A O 1
ATOM 894 N N . ILE A 1 110 ? -23.126 -1.848 13.400 1.00 53.22 110 ILE A N 1
ATOM 895 C CA . ILE A 1 110 ? -22.656 -0.465 13.297 1.00 53.22 110 ILE A CA 1
ATOM 896 C C . ILE A 1 110 ? -21.302 -0.337 13.998 1.00 53.22 110 ILE A C 1
ATOM 898 O O . ILE A 1 110 ? -21.194 -0.253 15.224 1.00 53.22 110 ILE A O 1
ATOM 902 N N . ASN A 1 111 ? -20.239 -0.261 13.196 1.00 57.00 111 ASN A N 1
ATOM 903 C CA . ASN A 1 111 ? -18.882 0.007 13.667 1.00 57.00 111 ASN A CA 1
ATOM 904 C C . ASN A 1 111 ? -18.704 1.525 13.891 1.00 57.00 111 ASN A C 1
ATOM 906 O O . ASN A 1 111 ? -18.093 2.241 13.099 1.00 57.00 111 ASN A O 1
ATOM 910 N N . ALA A 1 112 ? -19.336 2.035 14.946 1.00 54.00 112 ALA A N 1
ATOM 911 C CA . ALA A 1 112 ? -19.600 3.461 15.179 1.00 54.00 112 ALA A CA 1
ATOM 912 C C . ALA A 1 112 ? -18.383 4.347 15.503 1.00 54.00 112 ALA A C 1
ATOM 914 O O . ALA A 1 112 ? -18.525 5.552 15.629 1.00 54.00 112 ALA A O 1
ATOM 915 N N . THR A 1 113 ? -17.186 3.795 15.624 1.00 59.62 113 THR A N 1
ATOM 916 C CA . THR A 1 113 ? -15.922 4.552 15.764 1.00 59.62 113 THR A CA 1
ATOM 917 C C . THR A 1 113 ? -15.157 4.657 14.447 1.00 59.62 113 THR A C 1
ATOM 919 O O . THR A 1 113 ? -14.176 5.395 14.359 1.00 59.62 113 THR A O 1
ATOM 922 N N . PHE A 1 114 ? -15.572 3.923 13.410 1.00 64.12 114 PHE A N 1
ATOM 923 C CA . PHE A 1 114 ? -15.048 4.109 12.066 1.00 64.12 114 PHE A CA 1
ATOM 924 C C . PHE A 1 114 ? -15.755 5.305 11.426 1.00 64.12 114 PHE A C 1
ATOM 926 O O . PHE A 1 114 ? -16.966 5.460 11.575 1.00 64.12 114 PHE A O 1
ATOM 933 N N . PHE A 1 115 ? -15.030 6.135 10.672 1.00 56.38 115 PHE A N 1
ATOM 934 C CA . PHE A 1 115 ? -15.596 7.334 10.037 1.00 56.38 115 PHE A CA 1
ATOM 935 C C . PHE A 1 115 ? -16.874 7.025 9.234 1.00 56.38 115 PHE A C 1
ATOM 937 O O . PHE A 1 115 ? -17.870 7.727 9.364 1.00 56.38 115 PHE A O 1
ATOM 944 N N . GLY A 1 116 ? -16.883 5.909 8.492 1.00 58.81 116 GLY A N 1
ATOM 945 C CA . GLY A 1 116 ? -18.046 5.426 7.738 1.00 58.81 116 GLY A CA 1
ATOM 946 C C . GLY A 1 116 ? -19.254 4.994 8.584 1.00 58.81 116 GLY A C 1
ATOM 947 O O . GLY A 1 116 ? -20.356 4.938 8.052 1.00 58.81 116 GLY A O 1
ATOM 948 N N . GLY A 1 117 ? -19.067 4.694 9.872 1.00 66.38 117 GLY A N 1
ATOM 949 C CA . GLY A 1 117 ? -20.143 4.443 10.836 1.00 66.38 117 GLY A CA 1
ATOM 950 C C . GLY A 1 117 ? -20.646 5.730 11.494 1.00 66.38 117 GLY A C 1
ATOM 951 O O . GLY A 1 117 ? -21.846 5.898 11.666 1.00 66.38 117 GLY A O 1
ATOM 952 N N . ILE A 1 118 ? -19.750 6.681 11.783 1.00 72.69 118 ILE A N 1
ATOM 953 C CA . ILE A 1 118 ? -20.103 7.985 12.376 1.00 72.69 118 ILE A CA 1
ATOM 954 C C . ILE A 1 118 ? -20.999 8.800 11.429 1.00 72.69 118 ILE A C 1
ATOM 956 O O . ILE A 1 118 ? -21.965 9.420 11.864 1.00 72.69 118 ILE A O 1
ATOM 960 N N . ILE A 1 119 ? -20.723 8.771 10.121 1.00 73.75 119 ILE A N 1
ATOM 961 C CA . ILE A 1 119 ? -21.524 9.501 9.121 1.00 73.75 119 ILE A CA 1
ATOM 962 C C . ILE A 1 119 ? -22.930 8.918 8.895 1.00 73.75 119 ILE A C 1
ATOM 964 O O . ILE A 1 119 ? -23.727 9.535 8.194 1.00 73.75 119 ILE A O 1
ATOM 968 N N . GLN A 1 120 ? -23.241 7.735 9.441 1.00 76.19 120 GLN A N 1
ATOM 969 C CA . GLN A 1 120 ? -24.581 7.138 9.338 1.00 76.19 120 GLN A CA 1
ATOM 970 C C . GLN A 1 120 ? -25.575 7.780 10.312 1.00 76.19 120 GLN A C 1
ATOM 972 O O . GLN A 1 120 ? -26.785 7.696 10.101 1.00 76.19 120 GLN A O 1
ATOM 977 N N . PHE A 1 121 ? -25.078 8.446 11.358 1.00 81.25 121 PHE A N 1
ATOM 978 C CA . PHE A 1 121 ? -25.907 9.169 12.316 1.00 81.25 121 PHE A CA 1
ATOM 979 C C . PHE A 1 121 ? -26.337 10.515 11.734 1.00 81.25 121 PHE A C 1
ATOM 981 O O . PHE A 1 121 ? -25.530 11.258 11.173 1.00 81.25 121 PHE A O 1
ATOM 988 N N . LYS A 1 122 ? -27.620 10.862 11.882 1.00 80.94 122 LYS A N 1
ATOM 989 C CA . LYS A 1 122 ? -28.180 12.076 11.267 1.00 80.94 122 LYS A CA 1
ATOM 990 C C . LYS A 1 122 ? -27.758 13.342 11.996 1.00 80.94 122 LYS A C 1
ATOM 992 O O . LYS A 1 122 ? -27.772 14.423 11.411 1.00 80.94 122 LYS A O 1
ATOM 997 N N . ASN A 1 123 ? -27.449 13.232 13.286 1.00 86.31 123 ASN A N 1
ATOM 998 C CA . ASN A 1 123 ? -27.072 14.368 14.110 1.00 86.31 123 ASN A CA 1
ATOM 999 C C . ASN A 1 123 ? -26.088 13.972 15.235 1.00 86.31 123 ASN A C 1
ATOM 1001 O O . ASN A 1 123 ? -26.054 12.813 15.654 1.00 86.31 123 ASN A O 1
ATOM 1005 N N . PRO A 1 124 ? -25.310 14.935 15.769 1.00 84.31 124 PRO A N 1
ATOM 1006 C CA . PRO A 1 124 ? -24.338 14.674 16.835 1.00 84.31 124 PRO A CA 1
ATOM 1007 C C . PRO A 1 124 ? -24.958 14.162 18.143 1.00 84.31 124 PRO A C 1
ATOM 1009 O O . PRO A 1 124 ? -24.299 13.446 18.892 1.00 84.31 124 PRO A O 1
ATOM 1012 N N . VAL A 1 125 ? -26.214 14.523 18.427 1.00 86.69 125 VAL A N 1
ATOM 1013 C CA . VAL A 1 125 ? -26.920 14.128 19.658 1.00 86.69 125 VAL A CA 1
ATOM 1014 C C . VAL A 1 125 ? -27.255 12.635 19.634 1.00 86.69 125 VAL A C 1
ATOM 1016 O O . VAL A 1 125 ? -27.087 11.944 20.634 1.00 86.69 125 VAL A O 1
ATOM 1019 N N . GLU A 1 126 ? -27.677 12.125 18.482 1.00 84.00 126 GLU A N 1
ATOM 1020 C CA . GLU A 1 126 ? -27.960 10.715 18.224 1.00 84.00 126 GLU A CA 1
ATOM 1021 C C . GLU A 1 126 ? -26.689 9.873 18.358 1.00 84.00 126 GLU A C 1
ATOM 1023 O O . GLU A 1 126 ? -26.698 8.851 19.040 1.00 84.00 126 GLU A O 1
ATOM 1028 N N . TYR A 1 127 ? -25.575 10.360 17.804 1.00 82.75 127 TYR A N 1
ATOM 1029 C CA . TYR A 1 127 ? -24.274 9.717 17.962 1.00 82.75 127 TYR A CA 1
ATOM 1030 C C . TYR A 1 127 ? -23.807 9.690 19.426 1.00 82.75 127 TYR A C 1
ATOM 1032 O O . TYR A 1 127 ? -23.381 8.648 19.921 1.00 82.75 127 TYR A O 1
ATOM 1040 N N . ALA A 1 128 ? -23.932 10.808 20.150 1.00 82.38 128 ALA A N 1
ATOM 1041 C CA . ALA A 1 128 ? -23.570 10.879 21.566 1.00 82.38 128 ALA A CA 1
ATOM 1042 C C . ALA A 1 128 ? -24.432 9.949 22.434 1.00 82.38 128 ALA A C 1
ATOM 1044 O O . ALA A 1 128 ? -23.912 9.283 23.327 1.00 82.38 128 ALA A O 1
ATOM 1045 N N . LYS A 1 129 ? -25.738 9.864 22.150 1.00 85.50 129 LYS A N 1
ATOM 1046 C CA . LYS A 1 129 ? -26.661 8.957 22.843 1.00 85.50 129 LYS A CA 1
ATOM 1047 C C . LYS A 1 129 ? -26.298 7.491 22.599 1.00 85.50 129 LYS A C 1
ATOM 1049 O O . LYS A 1 129 ? -26.254 6.718 23.549 1.00 85.50 129 LYS A O 1
ATOM 1054 N N . TYR A 1 130 ? -25.998 7.138 21.352 1.00 82.69 130 TYR A N 1
ATOM 1055 C CA . TYR A 1 130 ? -25.556 5.798 20.973 1.00 82.69 130 TYR A CA 1
ATOM 1056 C C . TYR A 1 130 ? -24.228 5.416 21.643 1.00 82.69 130 TYR A C 1
ATOM 1058 O O . TYR A 1 130 ? -24.094 4.315 22.175 1.00 82.69 130 TYR A O 1
ATOM 1066 N N . LEU A 1 131 ? -23.252 6.334 21.664 1.00 79.50 131 LEU A N 1
ATOM 1067 C CA . LEU A 1 131 ? -21.994 6.121 22.379 1.00 79.50 131 LEU A CA 1
ATOM 1068 C C . LEU A 1 131 ? -22.245 5.878 23.863 1.00 79.50 131 LEU A C 1
ATOM 1070 O O . LEU A 1 131 ? -21.725 4.900 24.385 1.00 79.50 131 LEU A O 1
ATOM 1074 N N . ASN A 1 132 ? -23.065 6.716 24.506 1.00 81.56 132 ASN A N 1
ATOM 1075 C CA . A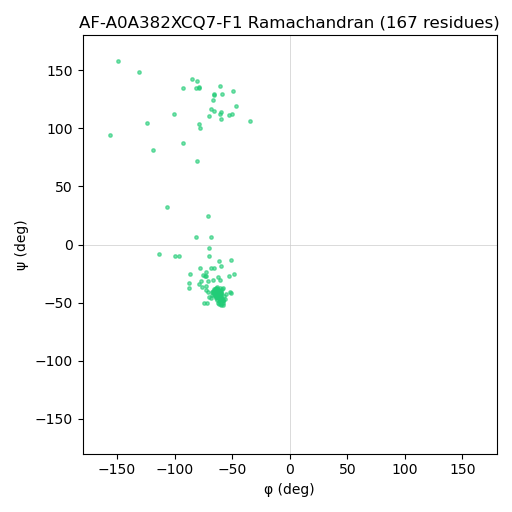SN A 1 132 ? -23.375 6.571 25.924 1.00 81.56 132 ASN A CA 1
ATOM 1076 C C . ASN A 1 132 ? -23.991 5.192 26.228 1.00 81.56 132 ASN A C 1
ATOM 1078 O O . ASN A 1 132 ? -23.500 4.487 27.104 1.00 81.56 132 ASN A O 1
ATOM 1082 N N . GLU A 1 133 ? -24.978 4.766 25.433 1.00 82.38 133 GLU A N 1
ATOM 1083 C CA . GLU A 1 133 ? -25.645 3.461 25.570 1.00 82.38 133 GLU A CA 1
ATOM 1084 C C . GLU A 1 133 ? -24.678 2.275 25.430 1.00 82.38 133 GLU A C 1
ATOM 1086 O O . GLU A 1 133 ? -24.777 1.290 26.162 1.00 82.38 133 GLU A O 1
ATOM 1091 N N . ILE A 1 134 ? -23.723 2.351 24.501 1.00 76.56 134 ILE A N 1
ATOM 1092 C CA . ILE A 1 134 ? -22.734 1.282 24.326 1.00 76.56 134 ILE A CA 1
ATOM 1093 C C . ILE A 1 134 ? -21.674 1.314 25.416 1.00 76.56 134 ILE A C 1
ATOM 1095 O O . ILE A 1 134 ? -21.253 0.244 25.847 1.00 76.56 134 ILE A O 1
ATOM 1099 N N . THR A 1 135 ? -21.266 2.500 25.876 1.00 77.06 135 THR A N 1
ATOM 1100 C CA . THR A 1 135 ? -20.251 2.654 26.929 1.00 77.06 135 THR A CA 1
ATOM 1101 C C . THR A 1 135 ? -20.743 2.280 28.323 1.00 77.06 135 THR A C 1
ATOM 1103 O O . THR A 1 135 ? -19.929 1.913 29.169 1.00 77.06 135 THR A O 1
ATOM 1106 N N . GLU A 1 136 ? -22.056 2.333 28.561 1.00 79.00 136 GLU A N 1
ATOM 1107 C CA . GLU A 1 136 ? -22.674 1.871 29.808 1.00 79.00 136 GLU A CA 1
ATOM 1108 C C . GLU A 1 136 ? -22.559 0.344 29.979 1.00 79.00 136 GLU A C 1
ATOM 1110 O O . GLU A 1 136 ? -22.413 -0.141 31.100 1.00 79.00 136 GLU A O 1
ATOM 1115 N N . ASP A 1 137 ? -22.543 -0.417 28.879 1.00 79.19 137 ASP A N 1
ATOM 1116 C CA . ASP A 1 137 ? -22.388 -1.875 28.880 1.00 79.19 137 ASP A CA 1
ATOM 1117 C C . ASP A 1 137 ? -20.943 -2.282 28.530 1.00 79.19 137 ASP A C 1
ATOM 1119 O O . ASP A 1 137 ? -20.458 -2.134 27.400 1.00 79.19 137 ASP A O 1
ATOM 1123 N N . HIS A 1 138 ? -20.238 -2.851 29.511 1.00 75.38 138 HIS A N 1
ATOM 1124 C CA . HIS A 1 138 ? -18.847 -3.290 29.355 1.00 75.38 138 HIS A CA 1
ATOM 1125 C C . HIS A 1 138 ? -18.668 -4.355 28.272 1.00 75.38 138 HIS A C 1
ATOM 1127 O O . HIS A 1 138 ? -17.675 -4.324 27.542 1.00 75.38 138 HIS A O 1
ATOM 1133 N N . GLY A 1 139 ? -19.623 -5.279 28.143 1.00 76.69 139 GLY A N 1
ATOM 1134 C CA . GLY A 1 139 ? -19.584 -6.337 27.140 1.00 76.69 139 GLY A CA 1
ATOM 1135 C C . GLY A 1 139 ? -19.734 -5.773 25.731 1.00 76.69 139 GLY A C 1
ATOM 1136 O O . GLY A 1 139 ? -18.962 -6.128 24.836 1.00 76.69 139 GLY A O 1
ATOM 1137 N N . LYS A 1 140 ? -20.665 -4.830 25.537 1.00 76.38 140 LYS A N 1
ATOM 1138 C CA . LYS A 1 140 ? -20.850 -4.146 24.245 1.00 76.38 140 LYS A CA 1
ATOM 1139 C C . LYS A 1 140 ? -19.645 -3.288 23.875 1.00 76.38 140 LYS A C 1
ATOM 1141 O O . LYS A 1 140 ? -19.180 -3.366 22.738 1.00 76.38 140 LYS A O 1
ATOM 1146 N N . THR A 1 141 ? -19.095 -2.532 24.824 1.00 78.75 141 THR A N 1
ATOM 1147 C CA . THR A 1 141 ? -17.896 -1.710 24.593 1.00 78.75 141 THR A CA 1
ATOM 1148 C C . THR A 1 141 ? -16.698 -2.566 24.195 1.00 78.75 141 THR A C 1
ATOM 1150 O O . THR A 1 141 ? -16.023 -2.289 23.201 1.00 78.75 141 THR A O 1
ATOM 1153 N N . TYR A 1 142 ? -16.449 -3.646 24.937 1.00 78.50 142 TYR A N 1
ATOM 1154 C CA . TYR A 1 142 ? -15.369 -4.578 24.637 1.00 78.50 142 TYR A CA 1
ATOM 1155 C C . TYR A 1 142 ? -15.545 -5.220 23.255 1.00 78.50 142 TYR A C 1
ATOM 1157 O O . TYR A 1 142 ? -14.604 -5.247 22.456 1.00 78.50 142 TYR A O 1
ATOM 1165 N N . LYS A 1 143 ? -16.759 -5.688 22.932 1.00 78.69 143 LYS A N 1
ATOM 1166 C CA . LYS A 1 143 ? -17.080 -6.268 21.621 1.00 78.69 143 LYS A CA 1
ATOM 1167 C C . LYS A 1 143 ? -16.840 -5.265 20.489 1.00 78.69 143 LYS A C 1
ATOM 1169 O O . LYS A 1 143 ? -16.254 -5.627 19.477 1.00 78.69 143 LYS A O 1
ATOM 1174 N N . MET A 1 144 ? -17.217 -4.003 20.688 1.00 77.56 144 MET A N 1
ATOM 1175 C CA . MET A 1 144 ? -17.026 -2.931 19.713 1.00 77.56 144 MET A CA 1
ATOM 1176 C C . MET A 1 144 ? -15.541 -2.643 19.432 1.00 77.56 144 MET A C 1
ATOM 1178 O O . MET A 1 144 ? -15.148 -2.510 18.272 1.00 77.56 144 MET A O 1
ATOM 1182 N N . PHE A 1 145 ? -14.693 -2.530 20.458 1.00 78.62 145 PHE A N 1
ATOM 1183 C CA . PHE A 1 145 ? -13.262 -2.267 20.247 1.00 78.62 145 PHE A CA 1
ATOM 1184 C C . PHE A 1 145 ? -12.511 -3.486 19.708 1.00 78.62 145 PHE A C 1
ATOM 1186 O O . PHE A 1 145 ? -11.668 -3.346 18.821 1.00 78.62 145 PHE A O 1
ATOM 1193 N N . SER A 1 146 ? -12.833 -4.686 20.194 1.00 78.06 146 SER A N 1
ATOM 1194 C CA . SER A 1 146 ? -12.223 -5.927 19.703 1.00 78.06 146 SER A CA 1
ATOM 1195 C C . SER A 1 146 ? -12.568 -6.198 18.236 1.00 78.06 146 SER A C 1
ATOM 1197 O O . SER A 1 146 ? -11.675 -6.559 17.470 1.00 78.06 146 SER A O 1
ATOM 1199 N N . SER A 1 147 ? -13.803 -5.923 17.799 1.00 78.62 147 SER A N 1
ATOM 1200 C CA . SER A 1 147 ? -14.191 -6.032 16.387 1.00 78.62 147 SER A CA 1
ATOM 1201 C C . SER A 1 147 ? -13.400 -5.087 15.481 1.00 78.62 147 SER A C 1
ATOM 1203 O O . SER A 1 147 ? -12.999 -5.464 14.379 1.00 78.62 147 SER A O 1
ATOM 1205 N N . GLN A 1 148 ? -13.136 -3.861 15.939 1.00 78.69 148 GLN A N 1
ATOM 1206 C CA . GLN A 1 148 ? -12.323 -2.905 15.182 1.00 78.69 148 GLN A CA 1
ATOM 1207 C C . GLN A 1 148 ? -10.871 -3.329 15.104 1.00 78.69 148 GLN A C 1
ATOM 1209 O O . GLN A 1 148 ? -10.276 -3.268 14.032 1.00 78.69 148 GLN A O 1
ATOM 1214 N N . LEU A 1 149 ? -10.306 -3.747 16.236 1.00 82.62 149 LEU A N 1
ATOM 1215 C CA . LEU A 1 149 ? -8.928 -4.199 16.292 1.00 82.62 149 LEU A CA 1
ATOM 1216 C C . LEU A 1 149 ? -8.721 -5.408 15.371 1.00 82.62 149 LEU A C 1
ATOM 1218 O O . LEU A 1 149 ? -7.755 -5.442 14.613 1.00 82.62 149 LEU A O 1
ATOM 1222 N N . TYR A 1 150 ? -9.666 -6.350 15.373 1.00 82.38 150 TYR A N 1
ATOM 1223 C CA . TYR A 1 150 ? -9.671 -7.493 14.467 1.00 82.38 150 TYR A CA 1
ATOM 1224 C C . TYR A 1 150 ? -9.673 -7.058 12.994 1.00 82.38 150 TYR A C 1
ATOM 1226 O O . TYR A 1 150 ? -8.792 -7.454 12.229 1.00 82.38 150 TYR A O 1
ATOM 1234 N N . ALA A 1 151 ? -10.608 -6.187 12.600 1.00 80.69 151 ALA A N 1
ATOM 1235 C CA . ALA A 1 151 ? -10.685 -5.680 11.229 1.00 80.69 151 ALA A CA 1
ATOM 1236 C C . ALA A 1 151 ? -9.400 -4.945 10.812 1.00 80.69 151 ALA A C 1
ATOM 1238 O O . ALA A 1 151 ? -8.880 -5.146 9.713 1.00 80.69 151 ALA A O 1
ATOM 1239 N N . LEU A 1 152 ? -8.855 -4.121 11.707 1.00 84.12 152 LEU A N 1
ATOM 1240 C CA . LEU A 1 152 ? -7.650 -3.341 11.462 1.00 84.12 152 LEU A CA 1
ATOM 1241 C C . LEU A 1 152 ? -6.410 -4.227 11.295 1.00 84.12 152 LEU A C 1
ATOM 1243 O O . LEU A 1 152 ? -5.619 -3.992 10.382 1.00 84.12 152 LEU A O 1
ATOM 1247 N N . GLY A 1 153 ? -6.284 -5.282 12.104 1.00 84.06 153 GLY A N 1
ATOM 1248 C CA . GLY A 1 153 ? -5.219 -6.276 11.974 1.00 84.06 153 GLY A CA 1
ATOM 1249 C C . GLY A 1 153 ? -5.244 -6.987 10.616 1.00 84.06 153 GLY A C 1
ATOM 1250 O O . GLY A 1 153 ? -4.203 -7.131 9.972 1.00 84.06 153 GLY A O 1
ATOM 1251 N N . HIS A 1 154 ? -6.432 -7.351 10.119 1.00 85.38 154 HIS A N 1
ATOM 1252 C CA . HIS A 1 154 ? -6.590 -7.935 8.778 1.00 85.38 154 HIS A CA 1
ATOM 1253 C C . HIS A 1 154 ? -6.199 -6.966 7.662 1.00 85.38 154 HIS A C 1
ATOM 1255 O O . HIS A 1 154 ? -5.467 -7.348 6.743 1.00 85.38 154 HIS A O 1
ATOM 1261 N N . ILE A 1 155 ? -6.613 -5.699 7.763 1.00 86.44 155 ILE A N 1
ATOM 1262 C CA . ILE A 1 155 ? -6.207 -4.655 6.813 1.00 86.44 155 ILE A CA 1
ATOM 1263 C C . ILE A 1 155 ? -4.681 -4.502 6.823 1.00 86.44 155 ILE A C 1
ATOM 1265 O O . ILE A 1 155 ? -4.047 -4.472 5.767 1.00 86.44 155 ILE A O 1
ATOM 1269 N N . ASN A 1 156 ? -4.071 -4.435 8.005 1.00 87.75 156 ASN A N 1
ATOM 1270 C CA . ASN A 1 156 ? -2.631 -4.260 8.146 1.00 87.75 156 ASN A CA 1
ATOM 1271 C C . ASN A 1 156 ? -1.847 -5.460 7.578 1.00 87.75 156 ASN A C 1
ATOM 1273 O O . ASN A 1 156 ? -0.859 -5.281 6.860 1.00 87.75 156 ASN A O 1
ATOM 1277 N N . ALA A 1 157 ? -2.314 -6.689 7.813 1.00 87.81 157 ALA A N 1
ATOM 1278 C CA . ALA A 1 157 ? -1.731 -7.896 7.227 1.00 87.81 157 ALA A CA 1
ATOM 1279 C C . ALA A 1 157 ? -1.811 -7.888 5.689 1.00 87.81 157 ALA A C 1
ATOM 1281 O O . ALA A 1 157 ? -0.821 -8.182 5.009 1.00 87.81 157 ALA A O 1
ATOM 1282 N N . TYR A 1 158 ? -2.962 -7.495 5.132 1.00 90.25 158 TYR A N 1
ATOM 1283 C CA . TYR A 1 158 ? -3.159 -7.356 3.689 1.00 90.25 158 TYR A CA 1
ATOM 1284 C C . TYR A 1 158 ? -2.190 -6.330 3.086 1.00 90.25 158 TYR A C 1
ATOM 1286 O O . TYR A 1 158 ? -1.446 -6.641 2.151 1.00 90.25 158 TYR A O 1
ATOM 1294 N N . LYS A 1 159 ? -2.132 -5.128 3.665 1.00 92.44 159 LYS A N 1
ATOM 1295 C CA . LYS A 1 159 ? -1.245 -4.048 3.212 1.00 92.44 159 LYS A CA 1
ATOM 1296 C C . LYS A 1 159 ? 0.222 -4.468 3.265 1.00 92.44 159 LYS A C 1
ATOM 1298 O O . LYS A 1 159 ? 0.935 -4.308 2.280 1.00 92.44 159 LYS A O 1
ATOM 1303 N N . ASN A 1 160 ? 0.671 -5.087 4.358 1.00 92.06 160 ASN A N 1
ATOM 1304 C CA . ASN A 1 160 ? 2.054 -5.561 4.473 1.00 92.06 160 ASN A CA 1
ATOM 1305 C C . ASN A 1 160 ? 2.402 -6.643 3.443 1.00 92.06 160 ASN A C 1
ATOM 1307 O O . ASN A 1 160 ? 3.499 -6.632 2.881 1.00 92.06 160 ASN A O 1
ATOM 1311 N N . LYS A 1 161 ? 1.472 -7.558 3.146 1.00 93.19 161 LYS A N 1
ATOM 1312 C CA . LYS A 1 161 ? 1.659 -8.570 2.098 1.00 93.19 161 LYS A CA 1
ATOM 1313 C C . LYS A 1 161 ? 1.892 -7.926 0.731 1.00 93.19 161 LYS A C 1
ATOM 1315 O O . LYS A 1 161 ? 2.805 -8.338 0.013 1.00 93.19 161 LYS A O 1
ATOM 1320 N N . HIS A 1 162 ? 1.091 -6.926 0.372 1.00 92.25 162 HIS A N 1
ATOM 1321 C CA . HIS A 1 162 ? 1.229 -6.222 -0.903 1.00 92.25 162 HIS A CA 1
ATOM 1322 C C . HIS A 1 162 ? 2.451 -5.305 -0.940 1.00 92.25 162 HIS A C 1
ATOM 1324 O O . HIS A 1 162 ? 3.148 -5.284 -1.950 1.00 92.25 162 HIS A O 1
ATOM 1330 N N . LEU A 1 163 ? 2.800 -4.660 0.174 1.00 93.62 163 LEU A N 1
ATOM 1331 C CA . LEU A 1 163 ? 4.023 -3.868 0.285 1.00 93.62 163 LEU A CA 1
ATOM 1332 C C . LEU A 1 163 ? 5.262 -4.738 0.051 1.00 93.62 163 LEU A C 1
ATOM 1334 O O . LEU A 1 163 ? 6.137 -4.377 -0.728 1.00 93.62 163 LEU A O 1
ATOM 1338 N N . ARG A 1 164 ? 5.316 -5.926 0.664 1.00 93.06 164 ARG A N 1
ATOM 1339 C CA . ARG A 1 164 ? 6.425 -6.865 0.461 1.00 93.06 164 ARG A CA 1
ATOM 1340 C C . ARG A 1 164 ? 6.510 -7.353 -0.984 1.00 93.06 164 ARG A C 1
ATOM 1342 O O . ARG A 1 164 ? 7.610 -7.494 -1.501 1.00 93.06 164 ARG A O 1
ATOM 1349 N N . ARG A 1 165 ? 5.371 -7.600 -1.637 1.00 92.06 165 ARG A N 1
ATOM 1350 C CA . ARG A 1 165 ? 5.339 -7.955 -3.065 1.00 92.06 165 ARG A CA 1
ATOM 1351 C C . ARG A 1 165 ? 5.847 -6.816 -3.937 1.00 92.06 165 ARG A C 1
ATOM 1353 O O . ARG A 1 165 ? 6.658 -7.071 -4.810 1.00 92.06 165 ARG A O 1
ATOM 1360 N N . ALA A 1 166 ? 5.422 -5.585 -3.668 1.00 91.88 166 ALA A N 1
ATOM 1361 C CA . ALA A 1 166 ? 5.891 -4.412 -4.393 1.00 91.88 166 ALA A CA 1
ATOM 1362 C C . ALA A 1 166 ? 7.402 -4.182 -4.268 1.00 91.88 166 ALA A C 1
ATOM 1364 O O . ALA A 1 166 ? 7.987 -3.651 -5.190 1.00 91.88 166 ALA A O 1
ATOM 1365 N N . ILE A 1 167 ? 8.025 -4.571 -3.152 1.00 91.56 167 ILE A N 1
ATOM 1366 C CA . ILE A 1 167 ? 9.484 -4.468 -2.971 1.00 91.56 167 ILE A CA 1
ATOM 1367 C C . ILE A 1 167 ? 10.243 -5.531 -3.786 1.00 91.56 167 ILE A C 1
ATOM 1369 O O . ILE A 1 167 ? 11.410 -5.338 -4.108 1.00 91.56 167 ILE A O 1
ATOM 1373 N N . ILE A 1 168 ? 9.613 -6.675 -4.071 1.00 90.69 168 ILE A N 1
ATOM 1374 C CA . ILE A 1 168 ? 10.231 -7.766 -4.843 1.00 90.69 168 ILE A CA 1
ATOM 1375 C C . ILE A 1 168 ? 10.255 -7.450 -6.346 1.00 90.69 168 ILE A C 1
ATOM 1377 O O . ILE A 1 168 ? 11.151 -7.928 -7.040 1.00 90.69 168 ILE A O 1
ATOM 1381 N N . PHE A 1 169 ? 9.261 -6.705 -6.832 1.00 85.81 169 PHE A N 1
ATOM 1382 C CA . PHE A 1 169 ? 9.127 -6.298 -8.232 1.00 85.81 169 PHE A CA 1
ATOM 1383 C C . PHE A 1 169 ? 9.803 -4.953 -8.4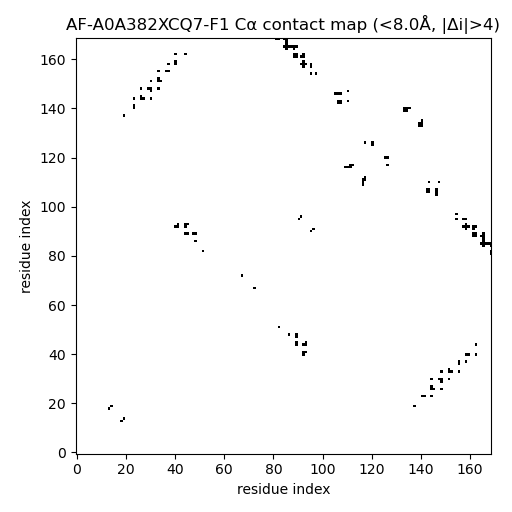92 1.00 85.81 169 PHE A C 1
ATOM 1385 O O . PHE A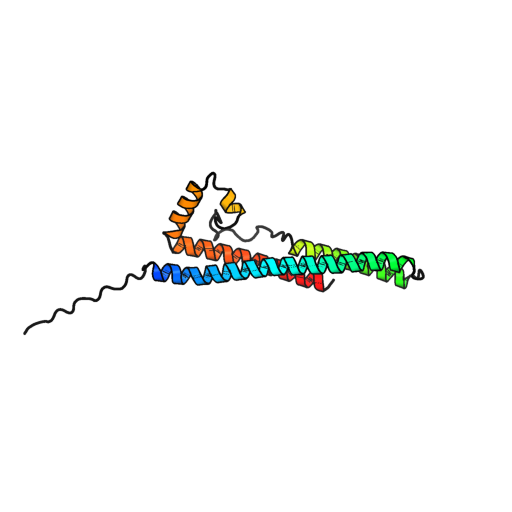 1 169 ? 10.372 -4.808 -9.595 1.00 85.81 169 PHE A O 1
#

Solvent-accessible surface area (backbone atoms only — not comparable to full-atom values): 9748 Å² total; per-residue (Å²): 142,79,86,78,79,78,76,80,75,80,75,76,60,93,77,43,69,69,57,53,55,60,64,45,49,59,56,50,51,49,41,52,52,51,51,53,51,47,52,51,52,36,53,51,37,55,50,52,51,51,52,50,50,53,51,50,56,53,47,58,65,49,52,78,73,50,81,91,40,74,69,57,53,53,52,51,54,51,49,54,54,32,46,51,53,17,51,54,23,32,46,39,33,68,58,65,82,77,76,84,79,64,78,62,88,82,55,71,97,66,54,58,87,42,70,83,33,48,68,70,44,94,44,72,66,60,45,52,51,52,50,50,62,35,64,74,35,65,66,54,39,50,52,55,53,51,46,49,42,53,54,48,52,52,51,44,53,53,25,51,54,25,45,56,50,25,73,75,70

Mean predicted aligned error: 11.61 Å

Foldseek 3Di:
DDDDPDDDDPDPPPPDVVVLCVVVVVLVVLLVVLVVLLVVLLVLLVVLLVVLVVVVVVCVVVLVVDDDDPVSVVVVVVSVVLSVLLNVLSVCLNVPDDDPPPPCVQADPALCVDPVRVVVDPDPVSSVVVVVVQSVDSVSSVSSSVNSSVVSVVSSVSSVVSSVSSVVD

Sequence (169 aa):
MTDQKIKPTPEESEYSSRNVYSNIAPIFQILQSEQNILQRTDQKAFTLMSILGVFMVFFIVHFLKININWFNVSMVIIYFIAAIFAIANLMLVIVPRMRNDQDHEALPDINATFFGGIIQFKNPVEYAKYLNEITEDHGKTYKMFSSQLYALGHINAYKNKHLRRAIIF

InterPro domains:
  IPR043760 Pycsar effector protein domain [PF18967] (29-169)

pLDDT: mean 77.97, std 16.73, range [38.78, 95.38]